Protein AF-A0A7Z9WTU9-F1 (afdb_monomer)

pLDDT: mean 81.54, std 10.36, range [52.16, 93.62]

Mean predicted aligned error: 5.44 Å

Structure (mmCIF, N/CA/C/O backbone):
data_AF-A0A7Z9WTU9-F1
#
_entry.id   AF-A0A7Z9WTU9-F1
#
loop_
_atom_site.group_PDB
_atom_site.id
_atom_site.t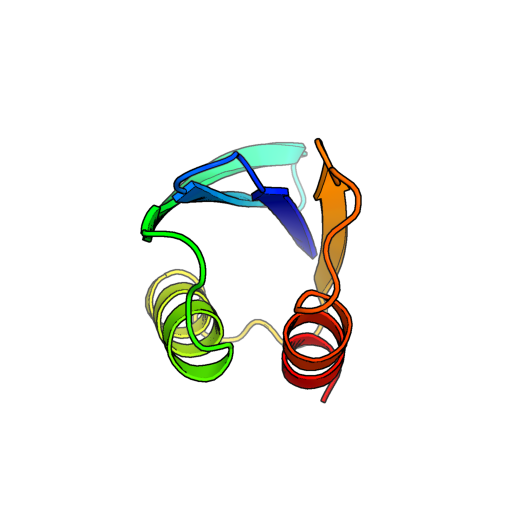ype_symbol
_atom_site.label_atom_id
_atom_site.label_alt_id
_atom_site.label_comp_id
_atom_site.label_asym_id
_atom_site.label_entity_id
_atom_site.label_seq_id
_atom_site.pdbx_PDB_ins_code
_atom_site.Cartn_x
_atom_site.Cartn_y
_atom_site.Cartn_z
_atom_site.occupancy
_atom_site.B_iso_or_equiv
_atom_site.auth_seq_id
_atom_site.auth_comp_id
_atom_site.auth_asym_id
_atom_site.auth_atom_id
_atom_site.pdbx_PDB_model_num
ATOM 1 N N . MET A 1 1 ? -9.058 -0.558 9.155 1.00 81.56 1 MET A N 1
ATOM 2 C CA . MET A 1 1 ? -8.794 0.673 8.355 1.00 81.56 1 MET A CA 1
ATOM 3 C C . MET A 1 1 ? -8.884 0.346 6.860 1.00 81.56 1 MET A C 1
ATOM 5 O O . MET A 1 1 ? -8.934 -0.840 6.543 1.00 81.56 1 MET A O 1
ATOM 9 N N . LYS A 1 2 ? -8.948 1.317 5.934 1.00 88.12 2 LYS A N 1
ATOM 10 C CA . LYS A 1 2 ? -8.959 1.012 4.481 1.00 88.12 2 LYS A CA 1
ATOM 11 C C . LYS A 1 2 ? -7.714 1.577 3.810 1.00 88.12 2 LYS A C 1
ATOM 13 O O . LYS A 1 2 ? -7.558 2.792 3.791 1.00 88.12 2 LYS A O 1
ATOM 18 N N . LEU A 1 3 ? -6.865 0.718 3.255 1.00 91.62 3 LEU A N 1
ATOM 19 C CA . LEU A 1 3 ? -5.727 1.126 2.431 1.00 91.62 3 LEU A CA 1
ATOM 20 C C . LEU A 1 3 ? -6.177 1.273 0.981 1.00 91.62 3 LEU A C 1
ATOM 22 O O . LEU A 1 3 ? -6.925 0.438 0.476 1.00 91.62 3 LEU A O 1
ATOM 26 N N . LEU A 1 4 ? -5.708 2.316 0.306 1.00 91.19 4 LEU A N 1
ATOM 27 C CA . LEU A 1 4 ? -5.955 2.547 -1.110 1.00 91.19 4 LEU A CA 1
ATOM 28 C C . LEU A 1 4 ? -4.634 2.552 -1.861 1.00 91.19 4 LEU A C 1
ATOM 30 O O . LEU A 1 4 ? -3.717 3.288 -1.504 1.00 91.19 4 LEU A O 1
ATOM 34 N N . PHE A 1 5 ? -4.579 1.772 -2.932 1.00 89.62 5 PHE A N 1
ATOM 35 C CA . PHE A 1 5 ? -3.440 1.673 -3.830 1.00 89.62 5 PHE A CA 1
ATOM 36 C C . PHE A 1 5 ? -3.868 2.057 -5.243 1.00 89.62 5 PHE A C 1
ATOM 38 O O . PHE A 1 5 ? -4.790 1.467 -5.799 1.00 89.62 5 PHE A O 1
ATOM 45 N N . ASP A 1 6 ? -3.184 3.028 -5.837 1.00 89.31 6 ASP A N 1
ATOM 46 C CA . ASP A 1 6 ? -3.335 3.426 -7.235 1.00 89.31 6 ASP A CA 1
ATOM 47 C C . ASP A 1 6 ? -2.040 3.100 -7.984 1.00 89.31 6 ASP A C 1
ATOM 49 O O . ASP A 1 6 ? -0.999 3.729 -7.766 1.00 89.31 6 ASP A O 1
ATOM 53 N N . ILE A 1 7 ? -2.097 2.083 -8.842 1.00 84.56 7 ILE A N 1
ATOM 54 C CA . ILE A 1 7 ? -0.918 1.540 -9.522 1.00 84.56 7 ILE A CA 1
ATOM 55 C C . ILE A 1 7 ? -0.870 2.083 -10.940 1.00 84.56 7 ILE A C 1
ATOM 57 O O . ILE A 1 7 ? -1.409 1.516 -11.885 1.00 84.56 7 ILE A O 1
ATOM 61 N N . GLY A 1 8 ? -0.179 3.205 -11.087 1.00 78.94 8 GLY A N 1
ATOM 62 C CA . GLY A 1 8 ? 0.088 3.814 -12.375 1.00 78.94 8 GLY A CA 1
ATOM 63 C C . GLY A 1 8 ? 1.165 3.080 -13.172 1.00 78.94 8 GLY A C 1
ATOM 64 O O . GLY A 1 8 ? 1.733 2.063 -12.765 1.00 78.94 8 GLY A O 1
ATOM 65 N N . ASN A 1 9 ? 1.485 3.640 -14.343 1.00 77.81 9 ASN A N 1
ATOM 66 C CA . ASN A 1 9 ? 2.455 3.007 -15.225 1.00 77.81 9 ASN A CA 1
ATOM 67 C C . ASN A 1 9 ? 3.872 2.972 -14.653 1.00 77.81 9 ASN A C 1
ATOM 69 O O . ASN A 1 9 ? 4.534 1.940 -14.778 1.00 77.81 9 ASN A O 1
ATOM 73 N N . SER A 1 10 ? 4.275 4.068 -14.016 1.00 84.06 10 SER A N 1
ATOM 74 C CA . SER A 1 10 ? 5.611 4.314 -13.475 1.00 84.06 10 SER A CA 1
ATOM 75 C C . SER A 1 10 ? 5.636 4.483 -11.959 1.00 84.06 10 SER A C 1
ATOM 77 O O . SER A 1 10 ? 6.711 4.655 -11.403 1.00 84.06 10 SER A O 1
ATOM 79 N N . ALA A 1 11 ? 4.481 4.476 -11.289 1.00 87.31 11 ALA A N 1
ATOM 80 C CA . ALA A 1 11 ? 4.412 4.744 -9.860 1.00 87.31 11 ALA A CA 1
ATOM 81 C C . ALA A 1 11 ? 3.261 4.001 -9.182 1.00 87.31 11 ALA A C 1
ATOM 83 O O . ALA A 1 11 ? 2.167 3.897 -9.737 1.00 87.31 11 ALA A O 1
ATOM 84 N N . LEU A 1 12 ? 3.508 3.554 -7.956 1.00 89.06 12 LEU A N 1
ATOM 85 C CA . LEU A 1 12 ? 2.497 3.208 -6.973 1.00 89.06 12 LEU A CA 1
ATOM 86 C C . LEU A 1 12 ? 2.235 4.443 -6.113 1.00 89.06 12 LEU A C 1
ATOM 88 O O . LEU A 1 12 ? 3.153 4.988 -5.508 1.00 89.06 12 LEU A O 1
ATOM 92 N N . LYS A 1 13 ? 0.980 4.865 -6.029 1.00 91.19 13 LYS A N 1
ATOM 93 C CA . LYS A 1 13 ? 0.524 5.870 -5.067 1.00 91.19 13 LYS A CA 1
ATOM 94 C C . LYS A 1 13 ? -0.336 5.173 -4.031 1.00 91.19 13 LYS A C 1
ATOM 96 O O . LYS A 1 13 ? -1.111 4.284 -4.387 1.00 91.19 13 LYS A O 1
ATOM 101 N N . TRP A 1 14 ? -0.219 5.569 -2.773 1.00 92.69 14 TRP A N 1
ATOM 102 C CA . TRP A 1 14 ? -0.996 4.940 -1.717 1.00 92.69 14 TRP A CA 1
ATOM 103 C C . TRP A 1 14 ? -1.431 5.926 -0.635 1.00 92.69 14 TRP A C 1
ATOM 105 O O . TRP A 1 14 ? -0.868 7.011 -0.474 1.00 92.69 14 TRP A O 1
ATOM 115 N N . GLY A 1 15 ? -2.478 5.548 0.087 1.00 93.62 15 GLY A N 1
ATOM 116 C CA . GLY A 1 15 ? -3.021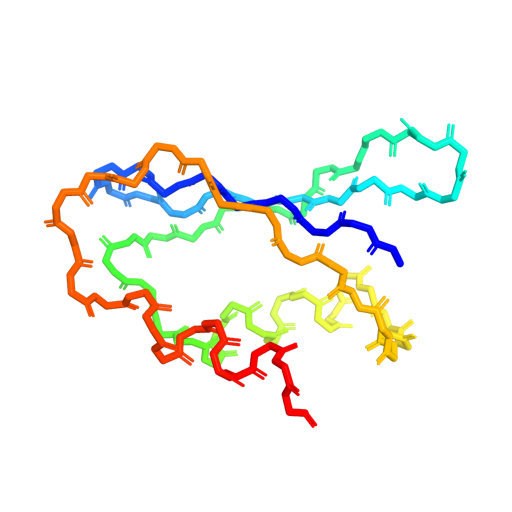 6.289 1.218 1.00 93.62 15 GLY A CA 1
ATOM 117 C C . GLY A 1 15 ? -4.023 5.442 1.989 1.00 93.62 15 GLY A C 1
ATOM 118 O O . GLY A 1 15 ? -4.208 4.262 1.686 1.00 93.62 15 GLY A O 1
ATOM 119 N N . TRP A 1 16 ? -4.685 6.032 2.977 1.00 93.44 16 TRP A N 1
ATOM 120 C CA . TRP A 1 16 ? -5.698 5.332 3.762 1.00 93.44 16 TRP A CA 1
ATOM 121 C C . TRP A 1 16 ? -6.900 6.209 4.086 1.00 93.44 16 TRP A C 1
ATOM 123 O O . TRP A 1 16 ? -6.818 7.436 4.097 1.00 93.44 16 TRP A O 1
ATOM 133 N N . LEU A 1 17 ? -8.024 5.551 4.359 1.00 91.62 17 LEU A N 1
ATOM 134 C CA . LEU A 1 17 ? -9.164 6.143 5.048 1.00 91.62 17 LEU A CA 1
ATOM 135 C C . LEU A 1 17 ? -9.147 5.672 6.497 1.00 91.62 17 LEU A C 1
ATOM 137 O O . LEU A 1 17 ? -9.089 4.461 6.755 1.00 91.62 17 LEU A O 1
ATOM 141 N N . ASP A 1 18 ? -9.216 6.621 7.422 1.00 89.00 18 ASP A N 1
ATOM 142 C CA . ASP A 1 18 ? -9.402 6.330 8.841 1.00 89.00 18 ASP A CA 1
ATOM 143 C C . ASP A 1 18 ? -10.853 5.914 9.159 1.00 89.00 18 ASP A C 1
ATOM 145 O O . ASP A 1 18 ? -11.693 5.720 8.271 1.00 89.00 18 ASP A O 1
ATOM 149 N N . ALA A 1 19 ? -11.145 5.721 10.447 1.00 85.88 19 ALA A N 1
ATOM 150 C CA . ALA A 1 19 ? -12.470 5.322 10.918 1.00 85.88 19 ALA A CA 1
ATOM 151 C C . ALA A 1 19 ? -13.558 6.375 10.632 1.00 85.88 19 ALA A C 1
ATOM 153 O O . ALA A 1 19 ? -14.732 6.025 10.513 1.00 85.88 19 ALA A O 1
ATOM 154 N N . GLU A 1 20 ? -13.169 7.639 10.473 1.00 91.19 20 GLU A N 1
ATOM 155 C CA . GLU A 1 20 ? -14.046 8.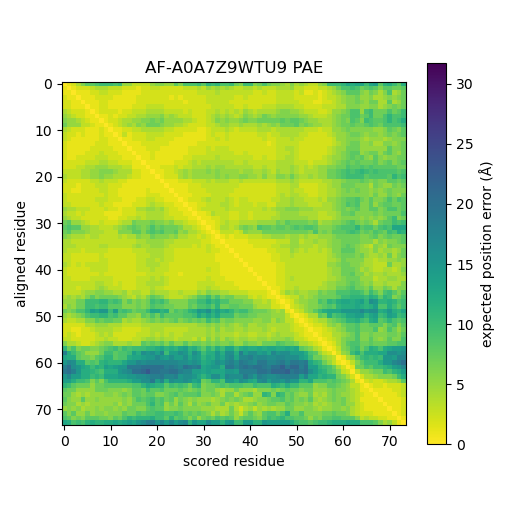783 10.208 1.00 91.19 20 GLU A CA 1
ATOM 156 C C . GLU A 1 20 ? -14.186 9.056 8.706 1.00 91.19 20 GLU A C 1
ATOM 158 O O . GLU A 1 20 ? -14.829 10.021 8.296 1.00 91.19 20 GLU A O 1
ATOM 163 N N . THR A 1 21 ? -13.642 8.170 7.864 1.00 88.06 21 THR A N 1
ATOM 164 C CA . THR A 1 21 ? -13.622 8.273 6.400 1.00 88.06 21 THR A CA 1
ATOM 165 C C . THR A 1 21 ? -12.837 9.470 5.865 1.00 88.06 21 THR A C 1
ATOM 167 O O . THR A 1 21 ? -13.002 9.848 4.703 1.00 88.06 21 THR A O 1
ATOM 170 N N . GLN A 1 22 ? -11.938 10.037 6.668 1.00 92.88 22 GLN A N 1
ATOM 171 C CA . GLN A 1 22 ? -11.017 11.057 6.198 1.00 92.88 22 GLN A CA 1
ATOM 172 C C . GLN A 1 22 ? -9.861 10.399 5.440 1.00 92.88 22 GLN A C 1
ATOM 174 O O . GLN A 1 22 ? -9.299 9.391 5.873 1.00 92.88 22 GLN A O 1
ATOM 179 N N . PHE A 1 23 ? -9.517 10.967 4.282 1.00 92.69 23 PHE A N 1
ATOM 180 C CA . PHE A 1 23 ? -8.402 10.492 3.469 1.00 92.69 23 PHE A CA 1
ATOM 181 C C . PHE A 1 23 ? -7.076 11.077 3.943 1.00 92.69 23 PHE A C 1
ATOM 183 O O . PHE A 1 23 ? -6.946 12.289 4.123 1.00 92.69 23 PHE A O 1
ATOM 190 N N . HIS A 1 24 ? -6.076 10.208 4.041 1.00 92.69 24 HIS A N 1
ATOM 191 C CA . HIS A 1 24 ? -4.701 10.548 4.369 1.00 92.69 24 HIS A CA 1
ATOM 192 C C . HIS A 1 24 ? -3.774 10.034 3.271 1.00 92.69 24 HIS A C 1
ATOM 194 O O . HIS A 1 24 ? -3.831 8.866 2.874 1.00 92.69 24 HI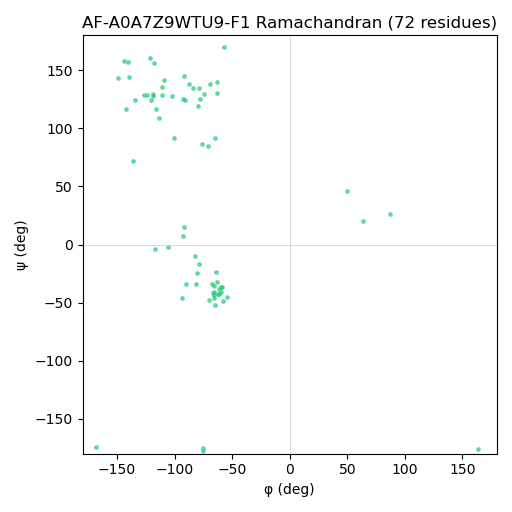S A O 1
ATOM 200 N N . PHE A 1 25 ? -2.923 10.921 2.762 1.00 93.44 25 PHE A N 1
ATOM 201 C CA . PHE A 1 25 ? -1.934 10.563 1.754 1.00 93.44 25 PHE A CA 1
ATOM 202 C C . PHE A 1 25 ? -0.754 9.841 2.410 1.00 93.44 25 PHE A C 1
ATOM 204 O O . PHE A 1 25 ? -0.143 10.383 3.328 1.00 93.44 25 PHE A O 1
ATOM 211 N N . GLY A 1 26 ? -0.433 8.640 1.924 1.00 91.94 26 GLY A N 1
ATOM 212 C CA . GLY A 1 26 ? 0.661 7.829 2.455 1.00 91.94 26 GLY A CA 1
ATOM 213 C C . GLY A 1 26 ? 1.974 8.039 1.720 1.00 91.94 26 GLY A C 1
ATOM 214 O O . GLY A 1 26 ? 3.006 8.251 2.351 1.00 91.94 26 GLY A O 1
ATOM 215 N N . GLY A 1 27 ? 1.947 8.046 0.386 1.00 91.75 27 GLY A N 1
ATOM 216 C CA . GLY A 1 27 ? 3.158 8.301 -0.385 1.00 91.75 27 GLY A CA 1
ATOM 217 C C . GLY A 1 27 ? 3.092 7.895 -1.849 1.00 91.75 27 GLY A C 1
ATOM 218 O O . GLY A 1 27 ? 2.066 7.438 -2.364 1.00 91.75 27 GLY A O 1
ATOM 219 N N . TRP A 1 28 ? 4.236 8.062 -2.515 1.00 91.94 28 TRP A N 1
ATOM 220 C CA . TRP A 1 28 ? 4.518 7.463 -3.816 1.00 91.94 28 TRP A CA 1
ATOM 221 C C . TRP A 1 28 ? 5.707 6.513 -3.714 1.00 91.94 28 TRP A C 1
ATOM 223 O O . TRP A 1 28 ? 6.601 6.710 -2.887 1.00 91.94 28 TRP A O 1
ATOM 233 N N . LEU A 1 29 ? 5.770 5.556 -4.636 1.00 89.06 29 LEU A N 1
ATOM 234 C CA . LEU A 1 29 ? 6.933 4.722 -4.934 1.00 89.06 29 LEU A CA 1
ATOM 235 C C . LEU A 1 29 ? 7.048 4.539 -6.449 1.00 89.06 29 LEU A C 1
ATOM 237 O O . LEU A 1 29 ? 6.028 4.402 -7.124 1.00 89.06 29 LEU A O 1
ATOM 241 N N . ASP A 1 30 ? 8.268 4.497 -6.985 1.00 88.06 30 ASP A N 1
ATOM 242 C CA . ASP A 1 30 ? 8.482 4.122 -8.386 1.00 88.06 30 ASP A CA 1
ATOM 243 C C . ASP A 1 30 ? 8.028 2.674 -8.616 1.00 88.06 30 ASP A C 1
ATOM 245 O O . ASP A 1 30 ? 8.236 1.799 -7.773 1.00 88.06 30 ASP A O 1
ATOM 249 N N . TRP A 1 31 ? 7.385 2.414 -9.755 1.00 82.19 31 TRP A N 1
ATOM 250 C CA . TRP A 1 31 ? 6.843 1.098 -10.084 1.00 82.19 31 TRP A CA 1
ATOM 251 C C . TRP A 1 31 ? 7.617 0.428 -11.231 1.00 82.19 31 TRP A C 1
ATOM 253 O O . TRP A 1 31 ? 7.833 1.072 -12.261 1.00 82.19 31 TRP A O 1
ATOM 263 N N . PRO A 1 32 ? 7.952 -0.876 -11.132 1.00 82.19 32 PRO A N 1
ATOM 264 C CA . PRO A 1 32 ? 7.574 -1.819 -10.072 1.00 82.19 32 PRO A CA 1
ATOM 265 C C . PRO A 1 32 ? 8.328 -1.610 -8.754 1.00 82.19 32 PRO A C 1
ATOM 267 O O . PRO A 1 32 ? 9.555 -1.574 -8.738 1.00 82.19 32 PRO A O 1
ATOM 270 N N . ALA A 1 33 ? 7.579 -1.529 -7.651 1.00 77.94 33 ALA A N 1
ATOM 271 C CA . ALA A 1 33 ? 8.133 -1.490 -6.302 1.00 77.94 33 ALA A CA 1
ATOM 272 C C . ALA A 1 33 ? 8.221 -2.914 -5.735 1.00 77.94 33 ALA A C 1
ATOM 274 O O . ALA A 1 33 ? 7.347 -3.745 -5.996 1.00 77.94 33 ALA A O 1
ATOM 275 N N . GLN A 1 34 ? 9.256 -3.196 -4.941 1.00 83.00 34 GLN A N 1
ATOM 276 C CA . GLN A 1 34 ? 9.300 -4.427 -4.147 1.00 83.00 34 GLN A CA 1
ATOM 277 C C . GLN A 1 34 ? 8.245 -4.353 -3.039 1.00 83.00 34 GLN A C 1
ATOM 279 O O . GLN A 1 34 ? 8.096 -3.302 -2.417 1.00 83.00 34 GLN A O 1
ATOM 284 N N . ALA A 1 35 ? 7.534 -5.455 -2.786 1.00 81.12 35 ALA A N 1
ATOM 285 C CA . ALA A 1 35 ? 6.457 -5.497 -1.796 1.00 81.12 35 ALA A CA 1
ATOM 286 C C . ALA A 1 35 ? 6.928 -5.028 -0.408 1.00 81.12 35 ALA A C 1
ATOM 288 O O . ALA A 1 35 ? 6.287 -4.165 0.185 1.00 81.12 35 ALA A O 1
ATOM 289 N N . ASP A 1 36 ? 8.096 -5.494 0.039 1.00 85.00 36 ASP A N 1
ATOM 290 C CA . ASP A 1 36 ? 8.678 -5.140 1.340 1.00 85.00 36 ASP A CA 1
ATOM 291 C C . ASP A 1 36 ? 8.902 -3.630 1.498 1.00 85.00 36 ASP A C 1
ATOM 293 O O . ASP A 1 36 ? 8.658 -3.069 2.562 1.00 85.00 36 ASP A O 1
ATOM 297 N N . ALA A 1 37 ? 9.297 -2.937 0.423 1.00 85.81 37 ALA A N 1
ATOM 298 C CA . ALA A 1 37 ? 9.484 -1.487 0.454 1.00 85.81 37 ALA A CA 1
ATOM 299 C C . ALA A 1 37 ? 8.153 -0.736 0.632 1.00 85.81 37 ALA A C 1
ATOM 301 O O . ALA A 1 37 ? 8.107 0.310 1.283 1.00 85.81 37 ALA A O 1
ATOM 302 N N . VAL A 1 38 ? 7.065 -1.271 0.066 1.00 87.06 38 VAL A N 1
ATOM 303 C CA . VAL A 1 38 ? 5.712 -0.726 0.244 1.00 87.06 38 VAL A CA 1
ATOM 304 C C . VAL A 1 38 ? 5.235 -0.962 1.676 1.00 87.06 38 VAL A C 1
ATOM 306 O O . VAL A 1 38 ? 4.771 -0.022 2.318 1.00 87.06 38 VAL A O 1
ATOM 309 N N . VAL A 1 39 ? 5.390 -2.188 2.187 1.00 87.62 39 VAL A N 1
ATOM 310 C CA . VAL A 1 39 ? 5.010 -2.563 3.559 1.00 87.62 39 VAL A CA 1
ATOM 311 C C . VAL A 1 39 ? 5.745 -1.692 4.574 1.00 87.62 39 VAL A C 1
ATOM 313 O O . VAL A 1 39 ? 5.102 -1.061 5.406 1.00 87.62 39 VAL A O 1
ATOM 316 N N . GLN A 1 40 ? 7.064 -1.542 4.437 1.00 88.06 40 GLN A N 1
ATOM 317 C CA 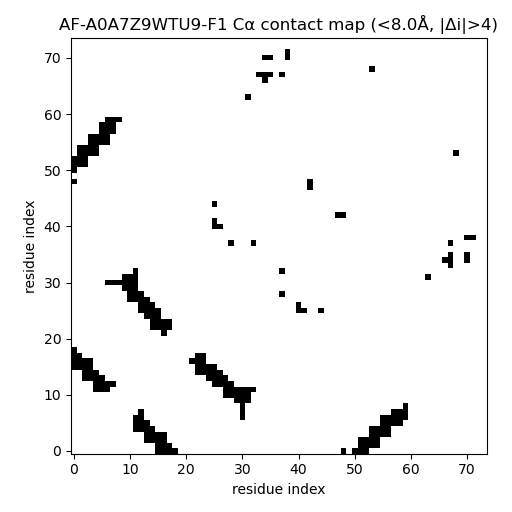. GLN A 1 40 ? 7.864 -0.721 5.344 1.00 88.06 40 GLN A CA 1
ATOM 318 C C . GLN A 1 40 ? 7.413 0.750 5.364 1.00 88.06 40 GLN A C 1
ATOM 320 O O . GLN A 1 40 ? 7.364 1.363 6.434 1.00 88.06 40 GLN A O 1
ATOM 325 N N . GLN A 1 41 ? 7.069 1.339 4.209 1.00 89.94 41 GLN A N 1
ATOM 326 C CA . GLN A 1 41 ? 6.507 2.696 4.179 1.00 89.94 41 GLN A CA 1
ATOM 327 C C . GLN A 1 41 ? 5.176 2.778 4.929 1.00 89.94 41 GLN A C 1
ATOM 329 O O . GLN A 1 41 ? 4.959 3.737 5.672 1.00 89.94 41 GLN A O 1
ATOM 334 N N . ILE A 1 42 ? 4.301 1.787 4.743 1.00 90.12 42 ILE A N 1
ATOM 335 C CA . ILE A 1 42 ? 2.993 1.743 5.397 1.00 90.12 42 ILE A CA 1
ATOM 336 C C . ILE A 1 42 ? 3.162 1.617 6.907 1.00 90.12 42 ILE A C 1
ATOM 338 O O . ILE A 1 42 ? 2.626 2.449 7.625 1.00 90.12 42 ILE A O 1
ATOM 342 N N . GLU A 1 43 ? 3.942 0.653 7.393 1.00 89.25 43 GLU A N 1
ATOM 343 C CA . GLU A 1 43 ? 4.181 0.446 8.829 1.00 89.25 43 GLU A CA 1
ATOM 344 C C . GLU A 1 43 ? 4.813 1.672 9.497 1.00 89.25 43 GLU A C 1
ATOM 346 O O . GLU A 1 43 ? 4.478 2.013 10.630 1.00 89.25 43 GLU A O 1
ATOM 351 N N . THR A 1 44 ? 5.699 2.371 8.781 1.00 89.81 44 THR A N 1
ATOM 352 C CA . THR A 1 44 ? 6.324 3.604 9.280 1.00 89.81 44 THR A CA 1
ATOM 353 C C . THR A 1 44 ? 5.302 4.732 9.431 1.00 89.81 44 THR A C 1
ATOM 355 O O . THR A 1 44 ? 5.339 5.479 10.407 1.00 89.81 44 THR A O 1
ATOM 358 N N . ALA A 1 45 ? 4.397 4.880 8.463 1.00 88.31 45 ALA A N 1
ATOM 359 C CA . ALA A 1 45 ? 3.369 5.919 8.473 1.00 88.31 45 ALA A CA 1
ATOM 360 C C . ALA A 1 45 ? 2.157 5.563 9.357 1.00 88.31 45 ALA A C 1
ATOM 362 O O . ALA A 1 45 ? 1.453 6.457 9.823 1.00 88.31 45 ALA A O 1
ATOM 363 N N . LEU A 1 46 ? 1.916 4.270 9.579 1.00 86.69 46 LEU A N 1
ATOM 364 C CA . LEU A 1 46 ? 0.769 3.701 10.282 1.00 86.69 46 LEU A CA 1
ATOM 365 C C . LEU A 1 46 ? 1.217 2.588 11.246 1.00 86.69 46 LEU A C 1
ATOM 367 O O . LEU A 1 46 ? 0.957 1.406 10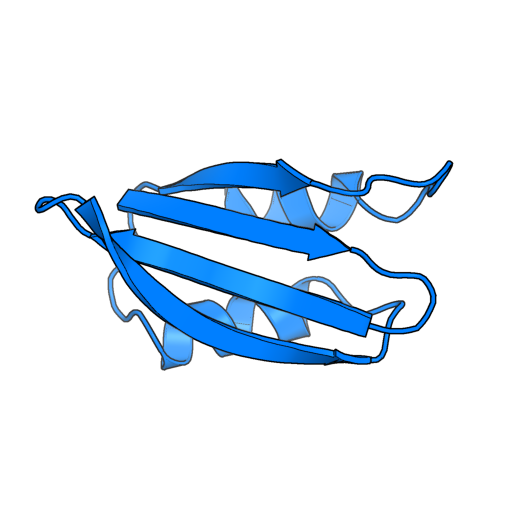.999 1.00 86.69 46 LEU A O 1
ATOM 371 N N . PRO A 1 47 ? 1.875 2.938 12.363 1.00 79.75 47 PRO A N 1
ATOM 372 C CA . PRO A 1 47 ? 2.259 1.952 13.364 1.00 79.75 47 PRO A CA 1
ATOM 373 C C . PRO A 1 47 ? 1.011 1.299 13.982 1.00 79.75 47 PRO A C 1
ATOM 375 O O . PRO A 1 47 ? 0.094 1.994 14.418 1.00 79.75 47 PRO A O 1
ATOM 378 N N . GLY A 1 48 ? 0.984 -0.037 14.042 1.00 75.25 48 GLY A N 1
ATOM 379 C CA . GLY A 1 48 ? -0.131 -0.800 14.627 1.00 75.25 48 GLY A CA 1
ATOM 380 C C . GLY A 1 48 ? -1.278 -1.112 13.660 1.00 75.25 48 GLY A C 1
ATOM 381 O O . GLY A 1 48 ? -2.421 -1.274 14.085 1.00 75.25 48 GLY A O 1
ATOM 382 N N . LEU A 1 49 ? -1.002 -1.177 12.356 1.00 75.31 49 LEU A N 1
ATOM 383 C CA . LEU A 1 49 ? -1.968 -1.637 11.363 1.00 75.31 49 LEU A CA 1
ATOM 384 C C . LEU A 1 49 ? -2.205 -3.155 11.490 1.00 75.31 49 LEU A C 1
ATOM 386 O O . LEU A 1 49 ? -1.580 -3.937 10.790 1.00 75.31 49 LEU A O 1
ATOM 390 N N . GLU A 1 50 ? -3.103 -3.570 12.383 1.00 71.00 50 GLU A N 1
ATOM 391 C CA . GLU A 1 50 ? -3.408 -4.998 12.591 1.00 71.00 50 GLU A CA 1
ATOM 392 C C . GLU A 1 50 ? -4.399 -5.549 11.553 1.00 71.00 50 GLU A C 1
ATOM 394 O O . GLU A 1 50 ? -4.284 -6.692 11.128 1.00 71.00 50 GLU A O 1
ATOM 399 N N . GLU A 1 51 ? -5.354 -4.727 11.095 1.00 71.94 51 GLU A N 1
ATOM 400 C CA . GLU A 1 51 ? -6.336 -5.124 10.079 1.00 71.94 51 GLU A CA 1
ATOM 401 C C . GLU A 1 51 ? -6.650 -3.988 9.089 1.00 71.94 51 GLU A C 1
ATOM 403 O O . GLU A 1 51 ? -7.228 -2.934 9.418 1.00 71.94 51 GLU A O 1
ATOM 408 N N . ALA A 1 52 ? -6.313 -4.229 7.819 1.00 74.62 52 ALA A N 1
ATOM 409 C CA . ALA A 1 52 ? -6.596 -3.322 6.718 1.0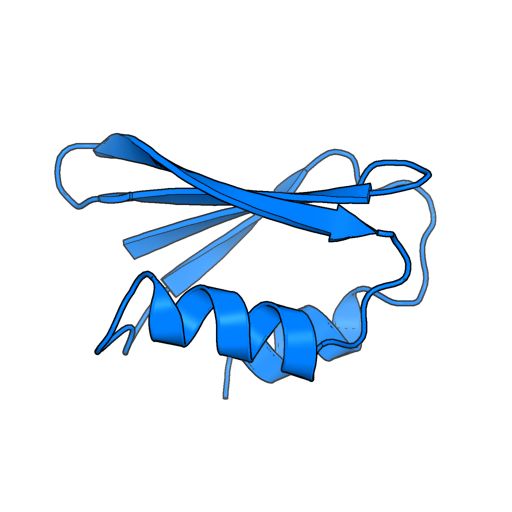0 74.62 52 ALA A CA 1
ATOM 410 C C . ALA A 1 52 ? -7.334 -4.021 5.578 1.00 74.62 52 ALA A C 1
ATOM 412 O O . ALA A 1 52 ? -6.887 -5.020 5.023 1.00 74.62 52 ALA A O 1
ATOM 413 N N . THR A 1 53 ? -8.449 -3.435 5.147 1.00 82.94 53 THR A N 1
ATOM 414 C CA . THR A 1 53 ? -9.018 -3.783 3.845 1.00 82.94 53 THR A CA 1
ATOM 415 C C . THR A 1 53 ? -8.240 -3.033 2.769 1.00 82.94 53 THR A C 1
ATOM 417 O O . THR A 1 53 ? -8.229 -1.802 2.769 1.00 82.94 53 THR A O 1
ATOM 420 N N . CYS A 1 54 ? -7.605 -3.759 1.851 1.00 85.75 54 CYS A N 1
ATOM 421 C CA . CYS A 1 54 ? -6.848 -3.168 0.748 1.00 85.75 54 CYS A CA 1
ATOM 422 C C . CYS A 1 54 ? -7.733 -2.982 -0.487 1.00 85.75 54 CYS A C 1
ATOM 424 O O . CYS A 1 54 ? -8.348 -3.930 -0.975 1.00 85.75 54 CYS A O 1
ATOM 426 N N . TRP A 1 55 ? -7.803 -1.756 -1.000 1.00 84.50 55 TRP A N 1
ATOM 427 C CA . TRP A 1 55 ? -8.513 -1.396 -2.225 1.00 84.50 55 TRP A CA 1
ATOM 428 C C . TRP A 1 55 ? -7.490 -1.024 -3.291 1.00 84.50 55 TRP A C 1
ATOM 430 O O . TRP A 1 55 ? -6.620 -0.189 -3.055 1.00 84.50 55 TRP A O 1
ATOM 440 N N . VAL A 1 56 ? -7.594 -1.630 -4.471 1.00 82.50 56 VAL A N 1
ATOM 441 C CA . VAL A 1 56 ? -6.634 -1.425 -5.563 1.00 82.50 56 VAL A CA 1
ATOM 442 C C . VAL A 1 56 ? -7.353 -0.833 -6.769 1.00 82.50 56 VAL A C 1
ATOM 444 O O . VAL A 1 56 ? -8.362 -1.370 -7.223 1.00 82.50 56 VAL A O 1
ATOM 447 N N . ALA A 1 57 ? -6.824 0.270 -7.290 1.00 75.12 57 ALA A N 1
ATOM 448 C CA . ALA A 1 57 ? -7.336 1.008 -8.435 1.00 75.12 57 ALA A CA 1
ATOM 449 C C . ALA A 1 57 ? -6.289 1.111 -9.561 1.00 75.12 57 ALA A C 1
ATOM 451 O O . ALA A 1 57 ? -5.092 0.918 -9.342 1.00 75.12 57 ALA A O 1
ATOM 452 N N . ASN A 1 58 ? -6.772 1.406 -10.777 1.00 66.62 58 ASN A N 1
ATOM 453 C CA . ASN A 1 58 ? -5.988 1.515 -12.019 1.00 66.62 58 ASN A CA 1
ATOM 454 C C . ASN A 1 58 ? -5.057 0.331 -12.277 1.00 66.62 58 ASN A C 1
ATOM 456 O O . ASN A 1 58 ? -3.904 0.464 -12.675 1.00 66.62 58 ASN A O 1
ATOM 460 N N . VAL A 1 59 ? -5.599 -0.864 -12.103 1.00 63.31 59 VAL A N 1
ATOM 461 C CA . VAL A 1 59 ? -4.881 -2.105 -12.339 1.00 63.31 59 VAL A CA 1
ATOM 462 C C . VAL A 1 59 ? -4.785 -2.355 -13.845 1.00 63.31 59 VAL A C 1
ATOM 464 O O . VAL A 1 59 ? -5.638 -3.010 -14.437 1.00 63.31 59 VAL A O 1
ATOM 467 N N . GLY A 1 60 ? -3.766 -1.804 -14.510 1.00 58.41 60 GLY A N 1
ATOM 468 C CA . GLY A 1 60 ? -3.402 -2.276 -15.853 1.00 58.41 60 GLY A CA 1
ATOM 469 C C . GLY A 1 60 ? -3.096 -3.789 -15.832 1.00 58.41 60 GLY A C 1
ATOM 470 O O . GLY A 1 60 ? -2.960 -4.365 -14.752 1.00 58.41 60 GLY A O 1
ATOM 471 N N . PRO A 1 61 ? -2.935 -4.465 -16.984 1.00 52.16 61 PRO A N 1
ATOM 472 C CA . PRO A 1 61 ? -2.589 -5.889 -17.016 1.00 52.16 61 PRO A CA 1
ATOM 473 C C . PRO A 1 61 ? -1.187 -6.099 -16.413 1.00 52.16 61 PRO A C 1
ATOM 475 O O . PRO A 1 61 ? -0.179 -5.950 -17.102 1.00 52.16 61 PRO A O 1
ATOM 478 N N . ARG A 1 62 ? -1.096 -6.355 -15.100 1.00 60.50 62 ARG A N 1
ATOM 479 C CA . ARG A 1 62 ? 0.172 -6.351 -14.350 1.00 60.50 62 ARG A CA 1
ATOM 480 C C . ARG A 1 62 ? 0.287 -7.564 -13.434 1.00 60.50 62 ARG A C 1
ATOM 482 O O . ARG A 1 62 ? -0.542 -7.784 -12.560 1.00 60.50 62 ARG A O 1
ATOM 489 N N . ALA A 1 63 ? 1.373 -8.314 -13.617 1.00 58.00 63 ALA A N 1
ATOM 490 C CA . ALA A 1 63 ? 1.651 -9.572 -12.925 1.00 58.00 63 ALA A CA 1
ATOM 491 C C . ALA A 1 63 ? 2.182 -9.419 -11.479 1.00 58.00 63 ALA A C 1
ATOM 493 O O . ALA A 1 63 ? 2.133 -10.374 -10.714 1.00 58.00 63 ALA A O 1
ATOM 494 N N . ALA A 1 64 ? 2.672 -8.239 -11.075 1.00 59.22 64 ALA A N 1
ATOM 495 C CA . ALA A 1 64 ? 3.420 -8.055 -9.818 1.00 59.22 64 ALA A CA 1
ATOM 496 C C . ALA A 1 64 ? 2.567 -7.660 -8.591 1.00 59.22 64 ALA A C 1
ATOM 498 O O . ALA A 1 64 ? 3.095 -7.202 -7.583 1.00 59.22 64 ALA A O 1
ATOM 499 N N . LEU A 1 65 ? 1.246 -7.809 -8.669 1.00 67.19 65 LEU A N 1
ATOM 500 C CA . LEU A 1 65 ? 0.323 -7.335 -7.632 1.00 67.19 65 LEU A CA 1
ATOM 501 C C . LEU A 1 65 ? 0.017 -8.355 -6.542 1.0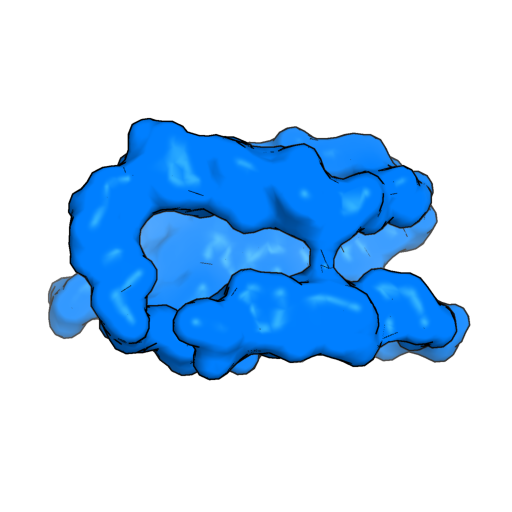0 67.19 65 LEU A C 1
ATOM 503 O O . LEU A 1 65 ? -0.167 -7.995 -5.384 1.00 67.19 65 LEU A O 1
ATOM 507 N N . TYR A 1 66 ? -0.022 -9.629 -6.917 1.00 67.31 66 TYR A N 1
ATOM 508 C CA . TYR A 1 66 ? -0.348 -10.714 -6.000 1.00 67.31 66 TYR A CA 1
ATOM 509 C C . TYR A 1 66 ? 0.643 -10.828 -4.829 1.00 67.31 66 TYR A C 1
ATOM 511 O O . TYR A 1 66 ? 0.180 -10.936 -3.697 1.00 67.31 66 TYR A O 1
ATOM 519 N N . PRO A 1 67 ? 1.972 -10.711 -5.045 1.00 72.88 67 PRO A N 1
ATOM 520 C CA . PRO A 1 67 ? 2.936 -10.724 -3.945 1.00 72.88 67 PRO A CA 1
ATOM 521 C C . PRO A 1 67 ? 2.744 -9.568 -2.956 1.00 72.88 67 PRO A C 1
ATOM 523 O O . PRO A 1 67 ? 2.848 -9.778 -1.754 1.00 72.88 67 PRO A O 1
ATOM 526 N N . LEU A 1 68 ? 2.407 -8.364 -3.441 1.00 74.94 68 LEU A N 1
ATOM 527 C CA . LEU A 1 68 ? 2.134 -7.212 -2.574 1.00 74.94 68 LEU A CA 1
ATOM 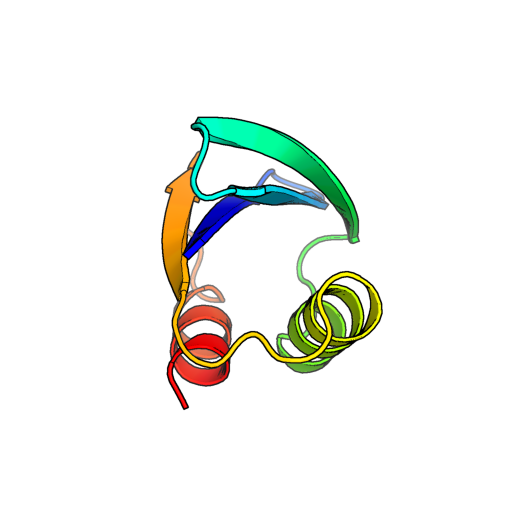528 C C . LEU A 1 68 ? 0.876 -7.434 -1.726 1.00 74.94 68 LEU A C 1
ATOM 530 O O . LEU A 1 68 ? 0.894 -7.200 -0.524 1.00 74.94 68 LEU A O 1
ATOM 534 N N . LEU A 1 69 ? -0.209 -7.910 -2.340 1.00 74.81 69 LEU A N 1
ATOM 535 C CA . LEU A 1 69 ? -1.452 -8.181 -1.615 1.00 74.81 69 LEU A CA 1
ATOM 536 C C . LEU A 1 69 ? -1.303 -9.319 -0.600 1.00 74.81 69 LEU A C 1
ATOM 538 O O . LEU A 1 69 ? -1.901 -9.247 0.466 1.00 74.81 69 LEU A O 1
ATOM 542 N N . GLN A 1 70 ? -0.500 -10.341 -0.911 1.00 75.56 70 GLN A N 1
ATOM 543 C CA . GLN A 1 70 ? -0.168 -11.407 0.036 1.00 75.56 70 GLN A CA 1
ATOM 544 C C . GLN A 1 70 ? 0.661 -10.889 1.213 1.00 75.56 70 GLN A C 1
ATOM 546 O O . GLN A 1 70 ? 0.358 -11.242 2.346 1.00 75.56 70 GLN A O 1
ATOM 551 N N . ALA A 1 71 ? 1.658 -10.036 0.960 1.00 75.50 71 ALA A N 1
ATOM 552 C CA . ALA A 1 71 ? 2.484 -9.448 2.014 1.00 75.50 71 ALA A CA 1
ATOM 553 C C . ALA A 1 71 ? 1.681 -8.552 2.973 1.00 75.50 71 ALA A C 1
ATOM 555 O O . ALA A 1 71 ? 1.995 -8.496 4.151 1.00 75.50 71 ALA A O 1
ATOM 556 N N . LEU A 1 72 ? 0.631 -7.882 2.485 1.00 71.75 72 LEU A N 1
ATOM 557 C CA . LEU A 1 72 ? -0.245 -7.027 3.299 1.00 71.75 72 LEU A CA 1
ATOM 558 C C . LEU A 1 72 ? -1.337 -7.788 4.073 1.00 71.75 72 LEU A C 1
ATOM 560 O O . LEU A 1 72 ? -2.047 -7.174 4.865 1.00 71.75 72 LEU A O 1
ATOM 564 N N . ALA A 1 73 ? -1.534 -9.079 3.795 1.00 68.19 73 ALA A N 1
ATOM 565 C CA . ALA A 1 73 ? -2.565 -9.910 4.423 1.00 68.19 73 ALA A CA 1
ATOM 566 C C . ALA A 1 73 ? -2.007 -10.910 5.454 1.00 68.19 73 ALA A C 1
ATOM 568 O O . ALA A 1 73 ? -2.789 -11.674 6.023 1.00 68.19 73 ALA A O 1
ATOM 569 N N . ALA A 1 74 ? -0.683 -10.950 5.626 1.00 60.81 74 ALA A N 1
ATOM 570 C CA . ALA A 1 74 ? 0.038 -11.804 6.570 1.00 60.81 74 ALA A CA 1
ATOM 571 C C . ALA A 1 74 ? 0.337 -11.046 7.867 1.00 60.81 74 ALA A C 1
ATOM 573 O O . ALA A 1 74 ? 0.346 -11.718 8.923 1.00 60.81 74 ALA A O 1
#

Solvent-accessible surface area (backbone atoms only — not comparable to full-atom values): 4440 Å² total; per-residue (Å²): 80,36,37,39,37,39,43,53,91,58,29,36,36,36,28,36,30,50,96,86,66,50,79,44,86,68,49,77,42,62,40,89,62,59,46,67,65,54,50,53,53,47,46,70,78,40,76,84,76,84,60,63,52,78,44,81,40,65,78,62,102,66,88,78,50,62,64,37,56,51,66,72,73,112

Radius of gyration: 11.56 Å; Cα contacts (8 Å, |Δi|>4): 116; chains: 1; bounding box: 24×23×32 Å

Nearest PDB structures (foldseek):
  4htl-assembly1_A  TM=5.950E-01  e=3.668E-02  Listeria monocytogenes EGD-e
  7t1i-assembly1_B  TM=5.700E-01  e=2.624E-01  Saccharomyces cerevisiae S288C
  4ija-assembly1_A  TM=4.585E-01  e=5.171E-01  Staphylococcus aureus subsp. aureus N315
  1xc3-assembly1_A  TM=5.946E-01  e=2.009E+00  Bacillus subtilis
  3t69-assembly1_B  TM=4.922E-01  e=1.091E+00  Sinorhizobium meliloti 1021

Secondary structure (DSSP, 8-state):
-EEEEEE-SSEEEEEEE-TT--EEEEEEEESSPPHHHHHHHHHHHSTT----EEEEE---S-TTHHHHHHHT--

Foldseek 3Di:
DEKEWEDDPFKIWIWGQDPVRDIDGQDMDTPPDDLVVVVVSCCVVDPPCPDYHYHYPPDDVDDSVVVNVVVVVD

Sequence (74 aa):
MKLLFDIGNSALKWGWLDAETQFHFGGWLDWPAQADAVVQQIETALPGLEEATCWVANVGPRAALYPLLQALAA